Protein AF-R7K6A4-F1 (afdb_monomer)

Sequence (134 aa):
MKKKTLSILISVLLTLCLLFCFTGCRDDFTKVHIKIINPADGKRITHGDSVTLSYTGDYINLDEVLDIKVCKDRNEKVVKNAKPTITITQKIGYESIKTLIKEKGEYYVQVEWNKRRELTNYGFYDLSFDVFVE

Mean predicted aligned error: 9.38 Å

Secondary structure (DSSP, 8-state):
--HHHHHHHHHHHHHHHHHHHHHHTS---B-EEEEEE-TTT-PEE-TT-EEEE---SS-B-HHHHSEEEEEETTT--B-TT--PEEEEEEEETTEEEE--B-SSEEEEEEEEES-TT---SB--EEEEEEEEE-

Nearest PDB structures (foldseek):
  3m86-assembly2_B  TM=4.196E-01  e=2.992E-01  Entamoeba histolytica HM-1:IMSS
  7ufw-assembly1_A  TM=2.389E-01  e=1.530E+00  Plasmodium falciparum
  8ckb-assembly1_A497  TM=1.540E-01  e=6.990E+00  Bacteroides phage crAss001

pLDDT: mean 87.6, std 12.3, range [52.12, 98.06]

Solvent-accessible surface area (backbone atoms only — not comparable to full-atom values): 7874 Å² total; per-residue (Å²): 132,63,74,68,61,56,53,52,52,52,53,53,51,51,52,50,51,49,50,52,54,57,69,69,64,58,80,65,74,38,55,40,40,78,47,36,31,39,72,91,79,68,46,74,61,53,73,74,39,76,43,82,44,76,62,80,86,53,73,59,55,63,82,79,66,31,52,73,44,41,23,32,68,90,72,66,49,68,49,81,90,62,75,64,50,77,47,38,30,31,70,58,89,94,44,77,42,80,55,77,53,62,67,72,46,64,32,45,36,38,40,37,36,57,59,100,82,58,94,58,58,54,42,61,35,74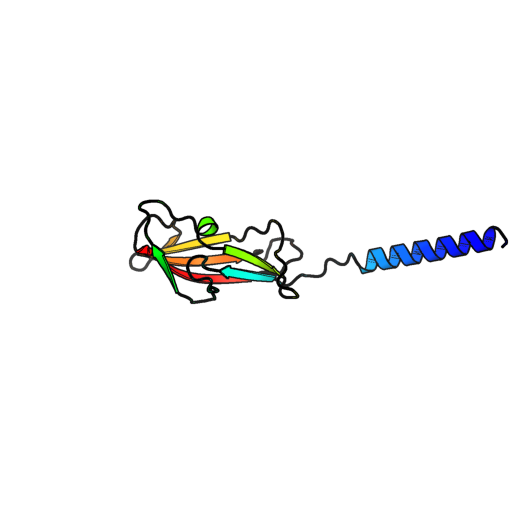,46,38,30,39,38,38,29,86

Structure (mmCIF, N/CA/C/O backbone):
data_AF-R7K6A4-F1
#
_entry.id   AF-R7K6A4-F1
#
loop_
_atom_site.group_PDB
_atom_site.id
_atom_site.type_symbol
_atom_site.label_atom_id
_atom_site.label_alt_id
_atom_site.label_comp_id
_atom_site.label_asym_id
_atom_site.label_entity_id
_atom_site.label_seq_id
_atom_site.pdbx_PDB_ins_code
_atom_site.Cartn_x
_atom_site.Cartn_y
_atom_site.Cartn_z
_atom_site.occupancy
_atom_site.B_iso_or_equiv
_atom_site.auth_seq_id
_atom_site.auth_comp_id
_atom_site.auth_asym_id
_atom_site.auth_atom_id
_atom_site.pdbx_PDB_model_num
ATOM 1 N N . MET A 1 1 ? 31.504 -20.258 -52.993 1.00 55.00 1 MET A N 1
ATOM 2 C CA . MET A 1 1 ? 31.998 -19.017 -52.343 1.00 55.00 1 MET A CA 1
ATOM 3 C C . MET A 1 1 ? 33.360 -19.279 -51.711 1.00 55.00 1 MET A C 1
ATOM 5 O O . MET A 1 1 ? 33.517 -20.298 -51.050 1.00 55.00 1 MET A O 1
ATOM 9 N N . LYS A 1 2 ? 34.362 -18.418 -51.942 1.00 58.06 2 LYS A N 1
ATOM 10 C CA . LYS A 1 2 ? 35.714 -18.584 -51.369 1.00 58.06 2 LYS A CA 1
ATOM 11 C C . LYS A 1 2 ? 35.624 -18.509 -49.834 1.00 58.06 2 LYS A C 1
ATOM 13 O O . LYS A 1 2 ? 34.944 -17.625 -49.325 1.00 58.06 2 LYS A O 1
ATOM 18 N N . LYS A 1 3 ? 36.324 -19.390 -49.098 1.00 64.06 3 LYS A N 1
ATOM 19 C CA . LYS A 1 3 ? 36.336 -19.453 -47.611 1.00 64.06 3 LYS A CA 1
ATOM 20 C C . LYS A 1 3 ? 36.485 -18.080 -46.925 1.00 64.06 3 LYS A C 1
ATOM 22 O O . LYS A 1 3 ? 35.903 -17.850 -45.872 1.00 64.06 3 LYS A O 1
ATOM 27 N N . LYS A 1 4 ? 37.214 -17.150 -47.557 1.00 66.56 4 LYS A N 1
ATOM 28 C CA . LYS A 1 4 ? 37.410 -15.772 -47.077 1.00 66.56 4 LYS A CA 1
ATOM 29 C C . LYS A 1 4 ? 36.113 -14.948 -47.042 1.00 66.56 4 LYS A C 1
ATOM 31 O O . LYS A 1 4 ? 35.907 -14.198 -46.099 1.00 66.56 4 LYS A O 1
ATOM 36 N N . THR A 1 5 ? 35.217 -15.120 -48.014 1.00 71.94 5 THR A N 1
ATOM 37 C CA . THR A 1 5 ? 33.953 -14.369 -48.108 1.00 71.94 5 THR A CA 1
ATOM 38 C C . THR A 1 5 ? 32.949 -14.799 -47.035 1.00 71.94 5 THR A C 1
ATOM 40 O O . THR A 1 5 ? 32.249 -13.959 -46.484 1.00 71.94 5 THR A O 1
ATOM 43 N N . LEU A 1 6 ? 32.917 -16.093 -46.694 1.00 75.75 6 LEU A N 1
ATOM 44 C CA . LEU A 1 6 ? 32.054 -16.617 -45.629 1.00 75.75 6 LEU A CA 1
ATOM 45 C C . LEU A 1 6 ? 32.509 -16.138 -44.239 1.00 75.75 6 LEU A C 1
ATOM 47 O O . LEU A 1 6 ? 31.679 -15.756 -43.422 1.00 75.75 6 LEU A O 1
ATOM 51 N N . SER A 1 7 ? 33.826 -16.097 -44.004 1.00 79.00 7 SER A N 1
ATOM 52 C CA . SER A 1 7 ? 34.407 -15.605 -42.747 1.00 79.00 7 SER A CA 1
ATOM 53 C C . SER A 1 7 ? 34.076 -14.129 -42.489 1.00 79.00 7 SER A C 1
ATOM 55 O O . SER A 1 7 ? 33.669 -13.763 -41.389 1.00 79.00 7 SER A O 1
ATOM 57 N N . ILE A 1 8 ? 34.156 -13.291 -43.530 1.00 82.75 8 ILE A N 1
ATOM 58 C CA . ILE A 1 8 ? 33.805 -11.867 -43.435 1.00 82.75 8 ILE A CA 1
ATOM 59 C C . ILE A 1 8 ? 32.317 -11.694 -43.109 1.00 82.75 8 ILE A C 1
ATOM 61 O O . ILE A 1 8 ? 31.975 -10.903 -42.235 1.00 82.75 8 ILE A O 1
ATOM 65 N N . LEU A 1 9 ? 31.433 -12.464 -43.753 1.00 83.62 9 LEU A N 1
ATOM 66 C CA . LEU A 1 9 ? 29.991 -12.364 -43.520 1.00 83.62 9 LEU A CA 1
ATOM 67 C C . LEU A 1 9 ? 29.608 -12.743 -42.078 1.00 83.62 9 LEU A C 1
ATOM 69 O O . LEU A 1 9 ? 28.818 -12.048 -41.445 1.00 83.62 9 LEU A O 1
ATOM 73 N N . ILE A 1 10 ? 30.208 -13.814 -41.545 1.00 84.94 10 ILE A N 1
ATOM 74 C CA . ILE A 1 10 ? 30.000 -14.259 -40.158 1.00 84.94 10 ILE A CA 1
ATOM 75 C C . ILE A 1 10 ? 30.537 -13.217 -39.172 1.00 84.94 10 ILE A C 1
ATOM 77 O O . ILE A 1 10 ? 29.869 -12.905 -38.190 1.00 84.94 10 ILE A O 1
ATOM 81 N N . SER A 1 11 ? 31.711 -12.641 -39.447 1.00 86.06 11 SER A N 1
ATOM 82 C CA . SER A 1 11 ? 32.296 -11.599 -38.602 1.00 86.06 11 SER A CA 1
ATOM 83 C C . SER A 1 11 ? 31.423 -10.345 -38.543 1.00 86.06 11 SER A C 1
ATOM 85 O O . SER A 1 11 ? 31.256 -9.800 -37.456 1.00 86.06 11 SER A O 1
ATOM 87 N N . VAL A 1 12 ? 30.846 -9.916 -39.671 1.00 86.56 12 VAL A N 1
ATOM 88 C CA . VAL A 1 12 ? 29.930 -8.763 -39.732 1.00 86.56 12 VAL A CA 1
ATOM 89 C C . VAL A 1 12 ? 28.611 -9.061 -39.016 1.00 86.56 12 VAL A C 1
ATOM 91 O O . VAL A 1 12 ? 28.097 -8.208 -38.301 1.00 86.56 12 VAL A O 1
ATOM 94 N N . LEU A 1 13 ? 28.067 -10.272 -39.159 1.00 86.62 13 LEU A N 1
ATOM 95 C CA . LEU A 1 13 ? 26.841 -10.661 -38.460 1.00 86.62 13 LEU A CA 1
ATOM 96 C C . LEU A 1 13 ? 27.046 -10.701 -36.939 1.00 86.62 13 LEU A C 1
ATOM 98 O O . LEU A 1 13 ? 26.206 -10.205 -36.196 1.00 86.62 13 LEU A O 1
ATOM 102 N N . LEU A 1 14 ? 28.180 -11.236 -36.477 1.00 84.44 14 LEU A N 1
ATOM 103 C CA . LEU A 1 14 ? 28.529 -11.287 -35.055 1.00 84.44 14 LEU A CA 1
ATOM 104 C C . LEU A 1 14 ? 28.726 -9.893 -34.458 1.00 84.44 14 LEU A C 1
ATOM 106 O O . LEU A 1 14 ? 28.222 -9.632 -33.367 1.00 84.44 14 LEU A O 1
ATOM 110 N N . THR A 1 15 ? 29.412 -8.984 -35.157 1.00 82.50 15 THR A N 1
ATOM 111 C CA . THR A 1 15 ? 29.566 -7.602 -34.679 1.00 82.50 15 THR A CA 1
ATOM 112 C C . THR A 1 15 ? 28.238 -6.858 -34.659 1.00 82.50 15 THR A C 1
ATOM 114 O O . THR A 1 15 ? 27.990 -6.121 -33.708 1.00 82.50 15 THR A O 1
ATOM 117 N N . LEU A 1 16 ? 27.351 -7.093 -35.631 1.00 81.12 16 LEU A N 1
ATOM 118 C CA . LEU A 1 16 ? 26.005 -6.518 -35.645 1.00 81.12 16 LEU A CA 1
ATOM 119 C C . LEU A 1 16 ? 25.139 -7.068 -34.498 1.00 81.12 16 LEU A C 1
ATOM 121 O O . LEU A 1 16 ? 24.500 -6.292 -33.793 1.00 81.12 16 LEU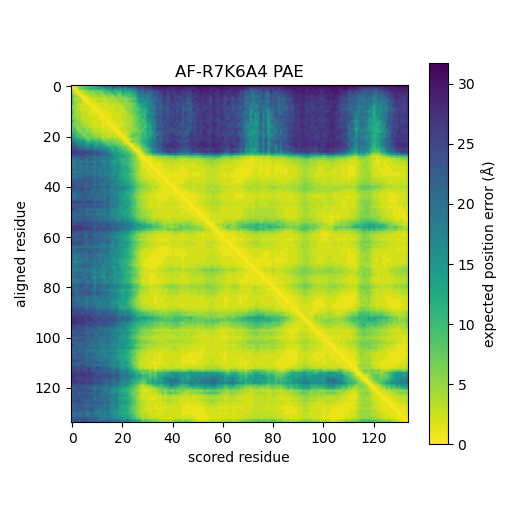 A O 1
ATOM 125 N N . CYS A 1 17 ? 25.160 -8.384 -34.258 1.00 78.31 17 CYS A N 1
ATOM 126 C CA . CYS A 1 17 ? 24.481 -9.011 -33.120 1.00 78.31 17 CYS A CA 1
ATOM 127 C C . CYS A 1 17 ? 24.982 -8.448 -31.788 1.00 78.31 17 CYS A C 1
ATOM 129 O O . CYS A 1 17 ? 24.168 -8.094 -30.943 1.00 78.31 17 CYS A O 1
ATOM 131 N N . LEU A 1 18 ? 26.300 -8.303 -31.616 1.00 75.69 18 LEU A N 1
ATOM 132 C CA . LEU A 1 18 ? 26.882 -7.696 -30.419 1.00 75.69 18 LEU A CA 1
ATOM 133 C C . LEU A 1 18 ? 26.450 -6.233 -30.264 1.00 75.69 18 LEU A C 1
ATOM 135 O O . LEU A 1 18 ? 26.042 -5.850 -29.174 1.00 75.69 18 LEU A O 1
ATOM 139 N N . LEU A 1 19 ? 26.464 -5.435 -31.336 1.00 70.94 19 LEU A N 1
ATOM 140 C CA . LEU A 1 19 ? 25.971 -4.052 -31.325 1.00 70.94 19 LEU A CA 1
ATOM 141 C C . LEU A 1 19 ? 24.509 -3.973 -30.870 1.00 70.94 19 LEU A C 1
ATOM 143 O O . LEU A 1 19 ? 24.208 -3.190 -29.973 1.00 70.94 19 LEU A O 1
ATOM 147 N N . PHE A 1 20 ? 23.627 -4.824 -31.403 1.00 64.50 20 PHE A N 1
ATOM 148 C CA . PHE A 1 20 ? 22.226 -4.885 -30.975 1.00 64.50 20 PHE A CA 1
ATOM 149 C C . PHE A 1 20 ? 22.065 -5.355 -29.522 1.00 64.50 20 PHE A C 1
ATOM 151 O O . PHE A 1 20 ? 21.234 -4.807 -28.795 1.00 64.50 20 PHE A O 1
ATOM 158 N N . CYS A 1 21 ? 22.880 -6.313 -29.068 1.00 63.50 21 CYS A N 1
ATOM 159 C CA . CYS A 1 21 ? 22.910 -6.739 -27.669 1.00 63.50 21 CYS A CA 1
ATOM 160 C C . CYS A 1 21 ? 23.379 -5.612 -26.733 1.00 63.50 21 CYS A C 1
ATOM 162 O O . CYS A 1 21 ? 22.791 -5.427 -25.671 1.00 63.50 21 CYS A O 1
ATOM 164 N N . PHE A 1 22 ? 24.380 -4.816 -27.125 1.00 56.81 22 PHE A N 1
ATOM 165 C CA . PHE A 1 22 ? 24.889 -3.707 -26.312 1.00 56.81 22 PHE A CA 1
ATOM 166 C C . PHE A 1 22 ? 23.951 -2.493 -26.303 1.00 56.81 22 PHE A C 1
ATOM 168 O O . PHE A 1 22 ? 23.793 -1.865 -25.259 1.00 56.81 22 PHE A O 1
ATOM 175 N N . THR A 1 23 ? 23.273 -2.176 -27.411 1.00 56.69 23 THR A N 1
ATOM 176 C CA . THR A 1 23 ? 22.292 -1.075 -27.441 1.00 56.69 23 THR A CA 1
ATOM 177 C C . THR A 1 23 ? 20.982 -1.417 -26.727 1.00 56.69 23 THR A C 1
ATOM 179 O O . THR A 1 23 ? 20.296 -0.508 -26.274 1.00 56.69 23 THR A O 1
ATOM 182 N N . GLY A 1 24 ? 20.636 -2.705 -26.603 1.00 52.12 24 GLY A N 1
ATOM 183 C CA . GLY A 1 24 ? 19.456 -3.177 -25.864 1.00 52.12 24 GLY A CA 1
ATOM 184 C C . GLY A 1 24 ? 19.675 -3.388 -24.359 1.00 52.12 24 GLY A C 1
ATOM 185 O O . GLY A 1 24 ? 18.705 -3.590 -23.634 1.00 52.12 24 GLY A O 1
ATOM 186 N N . CYS A 1 25 ? 20.926 -3.335 -23.888 1.00 52.66 25 CYS A N 1
ATOM 187 C CA . CYS A 1 25 ? 21.315 -3.474 -22.478 1.00 52.66 25 CYS A CA 1
ATOM 188 C C . CYS A 1 25 ? 21.597 -2.128 -21.793 1.00 52.66 25 CYS A C 1
ATOM 190 O O . CYS A 1 25 ? 22.280 -2.086 -20.771 1.00 52.66 25 CYS A O 1
ATOM 192 N N . ARG A 1 26 ? 21.096 -1.011 -22.334 1.00 52.41 26 ARG A N 1
ATOM 193 C CA . ARG A 1 26 ? 21.036 0.217 -21.543 1.00 52.41 26 ARG A CA 1
ATOM 194 C C . ARG A 1 26 ? 19.953 -0.004 -20.495 1.00 52.41 26 ARG A C 1
ATOM 196 O O . ARG A 1 26 ? 18.820 -0.327 -20.840 1.00 52.41 26 ARG A O 1
ATOM 203 N N . ASP A 1 27 ? 20.335 0.099 -19.228 1.00 57.47 27 ASP A N 1
ATOM 204 C CA . ASP A 1 27 ? 19.420 0.068 -18.095 1.00 57.47 27 ASP A CA 1
ATOM 205 C C . ASP A 1 27 ? 18.483 1.278 -18.185 1.00 57.47 27 ASP A C 1
ATOM 207 O O . ASP A 1 27 ? 18.705 2.331 -17.587 1.00 57.47 27 ASP A O 1
ATOM 211 N N . ASP A 1 28 ? 17.461 1.155 -19.030 1.00 71.31 28 ASP A N 1
ATOM 212 C CA . ASP A 1 28 ? 16.468 2.188 -19.231 1.00 71.31 28 ASP A CA 1
ATOM 213 C C . ASP A 1 28 ? 15.703 2.351 -17.923 1.00 71.31 28 ASP A C 1
ATOM 215 O O . ASP A 1 28 ? 14.980 1.452 -17.468 1.00 71.31 28 ASP A O 1
ATOM 219 N N . PHE A 1 29 ? 15.877 3.527 -17.323 1.00 82.31 29 PHE A N 1
ATOM 220 C CA . PHE A 1 29 ? 15.110 3.956 -16.170 1.00 82.31 29 PHE A CA 1
ATOM 221 C C . PHE A 1 29 ? 13.622 3.705 -16.428 1.00 82.31 29 PHE A C 1
ATOM 223 O O . PHE A 1 29 ? 13.008 4.261 -17.343 1.00 82.31 29 PHE A O 1
ATOM 230 N N . THR A 1 30 ? 13.032 2.833 -15.623 1.00 88.69 30 THR A N 1
ATOM 231 C CA . THR A 1 30 ? 11.647 2.415 -15.762 1.00 88.69 30 THR A CA 1
ATOM 232 C C . THR A 1 30 ? 10.797 3.176 -14.761 1.00 88.69 30 THR A C 1
ATOM 234 O O . THR A 1 30 ? 10.831 2.913 -13.558 1.00 88.69 30 THR A O 1
ATOM 237 N N . LYS A 1 31 ? 9.977 4.098 -15.264 1.00 91.31 31 LYS A N 1
ATOM 238 C CA . LYS A 1 31 ? 8.968 4.765 -14.442 1.00 91.31 31 LYS A CA 1
ATOM 239 C C . LYS A 1 31 ? 7.915 3.757 -13.961 1.00 91.31 31 LYS A C 1
ATOM 241 O O . LYS A 1 31 ? 7.473 2.891 -14.726 1.00 91.31 31 LYS A O 1
ATOM 246 N N . VAL A 1 32 ? 7.547 3.864 -12.690 1.00 93.62 32 VAL A N 1
ATOM 247 C CA . VAL A 1 32 ? 6.598 2.982 -12.005 1.00 93.62 32 VAL A CA 1
ATOM 248 C C . VAL A 1 32 ? 5.637 3.799 -11.153 1.00 93.62 32 VAL A C 1
ATOM 250 O O . VAL A 1 32 ? 5.939 4.940 -10.802 1.00 93.62 32 VAL A O 1
ATOM 253 N N . HIS A 1 33 ? 4.536 3.168 -10.764 1.00 95.31 33 HIS A N 1
ATOM 254 C CA . HIS A 1 33 ? 3.611 3.666 -9.760 1.00 95.31 33 HIS A CA 1
ATOM 255 C C . HIS A 1 33 ? 3.138 2.533 -8.851 1.00 95.31 33 HIS A C 1
ATOM 257 O O . HIS A 1 33 ? 3.206 1.349 -9.202 1.00 95.31 33 HIS A O 1
ATOM 263 N N . ILE A 1 34 ? 2.626 2.910 -7.684 1.00 97.19 34 ILE A N 1
ATOM 264 C CA . ILE A 1 34 ? 1.956 1.998 -6.763 1.00 97.19 34 ILE A CA 1
ATOM 265 C C . ILE A 1 34 ? 0.475 1.931 -7.149 1.00 97.19 34 ILE A C 1
ATOM 267 O O . ILE A 1 34 ? -0.186 2.948 -7.374 1.00 97.19 34 ILE A O 1
ATOM 271 N N . LYS A 1 35 ? -0.043 0.713 -7.268 1.00 97.62 35 LYS A N 1
ATOM 272 C CA . LYS A 1 35 ? -1.439 0.407 -7.556 1.00 97.62 35 LYS A CA 1
ATOM 273 C C . LYS A 1 35 ? -1.995 -0.384 -6.387 1.00 97.62 35 LYS A C 1
ATOM 275 O O . LYS A 1 35 ? -1.512 -1.477 -6.113 1.00 97.62 35 LYS A O 1
ATOM 280 N N . ILE A 1 36 ? -2.995 0.186 -5.727 1.00 98.06 36 ILE A N 1
ATOM 281 C CA . ILE A 1 36 ? -3.668 -0.422 -4.584 1.00 98.06 36 ILE A CA 1
ATOM 282 C C . ILE A 1 36 ? -5.129 -0.623 -4.964 1.00 98.06 36 ILE A C 1
ATOM 284 O O . ILE A 1 36 ? -5.792 0.335 -5.369 1.00 98.06 36 ILE A O 1
ATOM 288 N N . ILE A 1 37 ? -5.615 -1.857 -4.873 1.00 97.38 37 ILE A N 1
ATOM 289 C CA . ILE A 1 37 ? -7.031 -2.194 -5.042 1.00 97.38 37 ILE A CA 1
ATOM 290 C C . ILE A 1 37 ? -7.554 -2.738 -3.716 1.00 97.38 37 ILE A C 1
ATOM 292 O O . ILE A 1 37 ? -6.914 -3.603 -3.119 1.00 97.38 37 ILE A O 1
ATOM 296 N N . ASN A 1 38 ? -8.719 -2.263 -3.279 1.00 95.81 38 ASN A N 1
ATOM 297 C CA . ASN A 1 38 ? -9.457 -2.907 -2.201 1.00 95.81 38 ASN A CA 1
ATOM 298 C C . ASN A 1 38 ? -10.205 -4.127 -2.774 1.00 95.81 38 ASN A C 1
ATOM 300 O O . ASN A 1 38 ? -11.099 -3.950 -3.604 1.00 95.81 38 ASN A O 1
ATOM 304 N N . PRO A 1 39 ? -9.875 -5.369 -2.376 1.00 94.44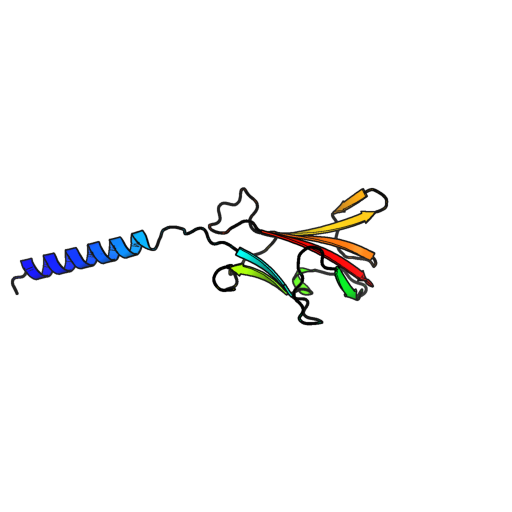 39 PRO A N 1
ATOM 305 C CA . PRO A 1 39 ? -10.544 -6.558 -2.898 1.00 94.44 39 PRO A CA 1
ATOM 306 C C . PRO A 1 39 ? -12.033 -6.629 -2.539 1.00 94.44 39 PRO A C 1
ATOM 308 O O . PRO A 1 39 ? -12.785 -7.297 -3.244 1.00 94.44 39 PRO A O 1
ATOM 311 N N . ALA A 1 40 ? -12.463 -5.954 -1.467 1.00 91.50 40 ALA A N 1
ATOM 312 C CA . ALA A 1 40 ? -13.844 -6.001 -0.993 1.00 91.50 40 ALA A CA 1
ATOM 313 C C . ALA A 1 40 ? -14.828 -5.308 -1.949 1.00 91.50 40 ALA A C 1
ATOM 315 O O . ALA A 1 40 ? -15.957 -5.769 -2.105 1.00 91.50 40 ALA A O 1
ATOM 316 N N . ASP A 1 41 ? -14.409 -4.222 -2.604 1.00 92.50 41 ASP A N 1
ATOM 317 C CA . ASP A 1 41 ? -15.249 -3.448 -3.529 1.00 92.50 41 ASP A CA 1
ATOM 318 C C . ASP A 1 41 ? -14.665 -3.320 -4.949 1.00 92.50 41 ASP A C 1
ATOM 320 O O . ASP A 1 41 ? -15.323 -2.798 -5.852 1.00 92.50 41 ASP A O 1
ATOM 324 N N . GLY A 1 42 ? -13.439 -3.805 -5.166 1.00 94.50 42 GLY A N 1
ATOM 325 C CA . GLY A 1 42 ? -12.721 -3.748 -6.437 1.00 94.50 42 GLY A CA 1
ATOM 326 C C . GLY A 1 42 ? -12.240 -2.349 -6.830 1.00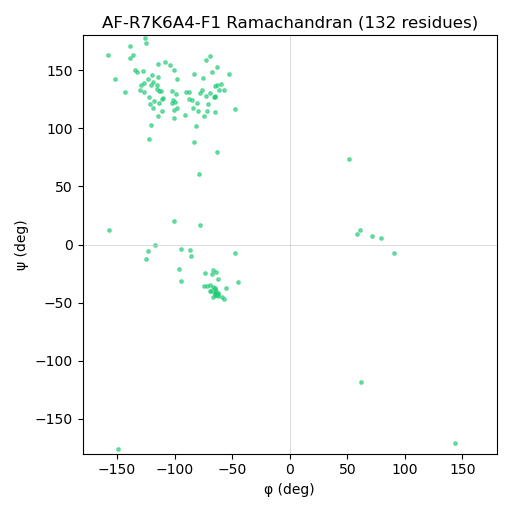 94.50 42 GLY A C 1
ATOM 327 O O . GLY A 1 42 ? -11.755 -2.170 -7.952 1.00 94.50 42 GLY A O 1
ATOM 328 N N . LYS A 1 43 ? -12.369 -1.345 -5.956 1.00 95.88 43 LYS A N 1
ATOM 329 C CA . LYS A 1 43 ? -11.998 0.038 -6.268 1.00 95.88 43 LYS A CA 1
ATOM 330 C C . LYS A 1 43 ? -10.509 0.271 -6.078 1.00 95.88 43 LYS A C 1
ATOM 332 O O . LYS A 1 43 ? -9.855 -0.294 -5.201 1.00 95.88 43 LYS A O 1
ATOM 337 N N . ARG A 1 44 ? -9.972 1.148 -6.926 1.00 96.94 44 ARG A N 1
ATOM 338 C CA . ARG A 1 44 ? -8.602 1.640 -6.800 1.00 96.94 44 ARG A CA 1
ATOM 339 C C . ARG A 1 44 ? -8.538 2.696 -5.709 1.00 96.94 44 ARG A C 1
ATOM 341 O O . ARG A 1 44 ? -9.303 3.649 -5.760 1.00 96.94 44 ARG A O 1
ATOM 348 N N . ILE A 1 45 ? -7.581 2.528 -4.806 1.00 97.94 45 ILE A N 1
ATOM 349 C CA . ILE A 1 45 ? -7.219 3.509 -3.788 1.00 97.94 45 ILE A CA 1
ATOM 350 C C . ILE A 1 45 ? -6.135 4.417 -4.372 1.00 97.94 45 ILE A C 1
ATOM 352 O O . ILE A 1 45 ? -5.157 3.959 -4.978 1.00 97.94 45 ILE A O 1
ATOM 356 N N . THR A 1 46 ? -6.341 5.715 -4.229 1.00 97.12 46 THR A N 1
ATOM 357 C CA . THR A 1 46 ? -5.496 6.800 -4.714 1.00 97.12 46 THR A CA 1
ATOM 358 C C . THR A 1 46 ? -5.116 7.736 -3.569 1.00 97.12 46 THR A C 1
ATOM 360 O O . THR A 1 46 ? -5.459 7.507 -2.412 1.00 97.12 46 THR A O 1
ATOM 363 N N . HIS A 1 47 ? -4.305 8.747 -3.875 1.00 96.88 47 HIS A N 1
ATOM 364 C CA . HIS A 1 47 ? -3.769 9.633 -2.853 1.00 96.88 47 HIS A CA 1
ATOM 365 C C . HIS A 1 47 ? -4.884 10.451 -2.184 1.00 96.88 47 HIS A C 1
ATOM 367 O O . HIS A 1 47 ? -5.633 11.135 -2.878 1.00 96.88 47 HIS A O 1
ATOM 373 N N . GLY A 1 48 ? -4.952 10.414 -0.853 1.00 94.81 48 GLY A N 1
ATOM 374 C CA . GLY A 1 48 ? -5.969 11.112 -0.060 1.00 94.81 48 GLY A CA 1
ATOM 375 C C . GLY A 1 48 ? -7.330 10.415 0.000 1.00 94.81 48 GLY A C 1
ATOM 376 O O . GLY A 1 48 ? -8.263 10.986 0.558 1.00 94.81 48 GLY A O 1
ATOM 377 N N . ASP A 1 49 ? -7.457 9.207 -0.557 1.00 97.50 49 ASP A N 1
ATOM 378 C CA . ASP A 1 49 ? -8.668 8.408 -0.380 1.00 97.50 49 ASP A CA 1
ATOM 379 C C . ASP A 1 49 ? -8.798 7.906 1.063 1.00 97.50 49 ASP A C 1
ATOM 381 O O . ASP A 1 49 ? -7.831 7.844 1.824 1.00 97.50 49 ASP A O 1
ATOM 385 N N . SER A 1 50 ? -10.011 7.491 1.414 1.00 96.00 50 SER A N 1
ATOM 386 C CA . SER A 1 50 ? -10.336 6.874 2.695 1.00 96.00 50 SER A CA 1
ATOM 387 C C . SER A 1 50 ? -10.898 5.472 2.483 1.00 96.00 50 SER A C 1
ATOM 389 O O . SER A 1 50 ? -11.737 5.257 1.605 1.00 96.00 50 SER A O 1
ATOM 391 N N . VAL A 1 51 ? -10.457 4.519 3.299 1.00 95.69 51 VAL A N 1
ATOM 392 C CA . VAL A 1 51 ? -10.835 3.104 3.208 1.00 95.69 51 VAL A CA 1
ATOM 393 C C . VAL A 1 51 ? -11.355 2.631 4.554 1.00 95.69 51 VAL A C 1
ATOM 395 O O . VAL A 1 51 ? -10.686 2.815 5.563 1.00 95.69 51 VAL A O 1
ATOM 398 N N . THR A 1 52 ? -12.510 1.971 4.574 1.00 95.62 52 THR A N 1
ATOM 399 C CA . THR A 1 52 ? -13.030 1.335 5.791 1.00 95.62 52 THR A CA 1
ATOM 400 C C . THR A 1 52 ? -12.713 -0.157 5.780 1.00 95.62 52 THR A C 1
ATOM 402 O O . THR A 1 52 ? -13.008 -0.849 4.803 1.00 95.62 52 THR A O 1
ATOM 405 N N . LEU A 1 53 ? -12.131 -0.656 6.867 1.00 94.38 53 LEU A N 1
ATOM 406 C CA . LEU A 1 53 ? -11.863 -2.069 7.116 1.00 94.38 53 LEU A CA 1
ATOM 407 C C . LEU A 1 53 ? -12.614 -2.515 8.372 1.00 94.38 53 LEU A C 1
ATOM 409 O O . LEU A 1 53 ? -12.660 -1.798 9.368 1.00 94.38 53 LEU A O 1
ATOM 413 N N . SER A 1 54 ? -13.178 -3.718 8.344 1.00 92.12 54 SER A N 1
ATOM 414 C CA . SER A 1 54 ? -13.814 -4.291 9.531 1.00 92.12 54 SER A CA 1
ATOM 415 C C . SER A 1 54 ? -12.765 -4.795 10.519 1.00 92.12 54 SER A C 1
ATOM 417 O O . SER A 1 54 ? -11.841 -5.521 10.143 1.00 92.12 54 SER A O 1
ATOM 419 N N . TYR A 1 55 ? -12.932 -4.457 11.792 1.00 89.94 55 TYR A N 1
ATOM 420 C CA . TYR A 1 55 ? -12.115 -4.962 12.882 1.00 89.94 55 TYR A CA 1
ATOM 421 C C . TYR A 1 55 ? -12.448 -6.428 13.156 1.00 89.94 55 TYR A C 1
ATOM 423 O O . TYR A 1 55 ? -13.547 -6.769 13.596 1.00 89.94 55 TYR A O 1
ATOM 431 N N . THR A 1 56 ? -11.480 -7.308 12.926 1.00 86.69 56 THR A N 1
ATOM 432 C CA . THR A 1 56 ? -11.644 -8.758 13.105 1.00 86.69 56 THR A CA 1
ATOM 433 C C . THR A 1 56 ? -11.370 -9.229 14.534 1.00 86.69 56 THR A C 1
ATOM 435 O O . THR A 1 56 ? -11.575 -10.402 14.829 1.00 86.69 56 THR A O 1
ATOM 438 N N . GLY A 1 57 ? -10.933 -8.335 15.429 1.00 85.31 57 GLY A N 1
ATOM 439 C CA . GLY A 1 57 ? -10.459 -8.692 16.771 1.00 85.31 57 GLY A CA 1
ATOM 440 C C . GLY A 1 57 ? -8.954 -8.962 16.848 1.00 85.31 57 GLY A C 1
ATOM 441 O O . GLY A 1 57 ? -8.430 -9.078 17.952 1.00 85.31 57 GLY A O 1
ATOM 442 N N . ASP A 1 58 ? -8.276 -9.004 15.700 1.00 90.69 58 ASP A N 1
ATOM 443 C CA . ASP A 1 58 ? -6.850 -9.290 15.565 1.00 90.69 58 ASP A CA 1
ATOM 444 C C . ASP A 1 58 ? -6.111 -8.176 14.802 1.00 90.69 58 ASP A C 1
ATOM 446 O O . ASP A 1 58 ? -6.701 -7.239 14.260 1.00 90.69 58 ASP A O 1
ATOM 450 N N . TYR A 1 59 ? -4.783 -8.295 14.757 1.00 92.50 59 TYR A N 1
ATOM 451 C CA . TYR A 1 59 ? -3.912 -7.446 13.945 1.00 92.50 59 TYR A CA 1
ATOM 452 C C . TYR A 1 59 ? -4.286 -7.504 12.454 1.00 92.50 59 TYR A C 1
ATOM 454 O O . TYR A 1 59 ? -4.418 -8.586 11.883 1.00 92.50 59 TYR A O 1
ATOM 462 N N . ILE A 1 60 ? -4.380 -6.335 11.812 1.00 95.19 60 ILE A N 1
ATOM 463 C CA . ILE A 1 60 ? -4.642 -6.211 10.374 1.00 95.19 60 ILE A CA 1
ATOM 464 C C . ILE A 1 60 ? -3.328 -5.942 9.635 1.00 95.19 60 ILE A C 1
ATOM 466 O O . ILE A 1 60 ? -2.706 -4.885 9.791 1.00 95.19 60 ILE A O 1
ATOM 470 N N . ASN A 1 61 ? -2.931 -6.884 8.780 1.00 94.81 61 ASN A N 1
ATOM 471 C CA . ASN A 1 61 ? -1.823 -6.712 7.849 1.00 94.81 61 ASN A CA 1
ATOM 472 C C . ASN A 1 61 ? -2.325 -6.155 6.507 1.00 94.81 61 ASN A C 1
ATOM 474 O O . ASN A 1 61 ? -3.006 -6.856 5.760 1.00 94.81 61 ASN A O 1
ATOM 478 N N . LEU A 1 62 ? -1.966 -4.911 6.175 1.00 95.31 62 LEU A N 1
ATOM 479 C CA . LEU A 1 62 ? -2.408 -4.260 4.934 1.00 95.31 62 LEU A CA 1
ATOM 480 C C . LEU A 1 62 ? -1.936 -4.975 3.661 1.00 95.31 62 LEU A C 1
ATOM 482 O O . LEU A 1 62 ? -2.662 -4.944 2.672 1.00 95.31 62 LEU A O 1
ATOM 486 N N . ASP A 1 63 ? -0.787 -5.658 3.691 1.00 93.06 63 ASP A N 1
ATOM 487 C CA . ASP A 1 63 ? -0.311 -6.469 2.558 1.00 93.06 63 ASP A CA 1
ATOM 488 C C . ASP A 1 63 ? -1.202 -7.696 2.283 1.00 93.06 63 ASP A C 1
ATOM 490 O O . ASP A 1 63 ? -1.178 -8.245 1.183 1.00 93.06 63 ASP A O 1
ATOM 494 N N . GLU A 1 64 ? -1.968 -8.152 3.278 1.00 93.12 64 GLU A N 1
ATOM 495 C CA . GLU A 1 64 ? -2.852 -9.318 3.160 1.00 93.12 64 GLU A CA 1
ATOM 496 C C . GLU A 1 64 ? -4.285 -8.925 2.797 1.00 93.12 64 GLU A C 1
ATOM 498 O O . GLU A 1 64 ? -4.975 -9.683 2.114 1.00 93.12 64 GLU A O 1
ATOM 503 N N . VAL A 1 65 ? -4.737 -7.748 3.241 1.00 94.94 65 VAL A N 1
ATOM 504 C CA . VAL A 1 65 ? -6.119 -7.291 3.025 1.00 94.94 65 VAL A CA 1
ATOM 505 C C . VAL A 1 65 ? -6.282 -6.377 1.810 1.00 94.94 65 VAL A C 1
ATOM 507 O O . VAL A 1 65 ? -7.392 -6.268 1.293 1.00 94.94 65 VAL A O 1
ATOM 510 N N . LEU A 1 66 ? -5.211 -5.741 1.324 1.00 96.25 66 LEU A N 1
ATOM 511 C CA . LEU A 1 66 ? -5.222 -4.915 0.113 1.00 96.25 66 LEU A CA 1
ATOM 512 C C . LEU A 1 66 ? -4.355 -5.539 -0.984 1.00 96.25 66 LEU A C 1
ATOM 514 O O . LEU A 1 66 ? -3.279 -6.072 -0.727 1.00 96.25 66 LEU A O 1
ATOM 518 N N . ASP A 1 67 ? -4.779 -5.408 -2.241 1.00 96.81 67 ASP A N 1
ATOM 519 C CA . ASP A 1 67 ? -3.952 -5.795 -3.387 1.00 96.81 67 ASP A CA 1
ATOM 520 C C . ASP A 1 67 ? -2.987 -4.654 -3.735 1.00 96.81 67 ASP A C 1
ATOM 522 O O . ASP A 1 67 ? -3.311 -3.766 -4.531 1.00 96.81 67 ASP A O 1
ATOM 526 N N . ILE A 1 68 ? -1.813 -4.661 -3.099 1.00 97.31 68 ILE A N 1
ATOM 527 C CA . ILE A 1 68 ? -0.760 -3.650 -3.261 1.00 97.31 68 ILE A CA 1
ATOM 528 C C . ILE A 1 68 ? 0.291 -4.152 -4.254 1.00 97.31 68 ILE A C 1
ATOM 530 O O . ILE A 1 68 ? 0.995 -5.136 -4.024 1.00 97.31 68 ILE A O 1
ATOM 534 N N . LYS A 1 69 ? 0.441 -3.443 -5.375 1.00 96.69 69 LYS A N 1
ATOM 535 C CA . LYS A 1 69 ? 1.387 -3.784 -6.447 1.00 96.69 69 LYS A CA 1
ATOM 536 C C . LYS A 1 69 ? 2.187 -2.573 -6.895 1.00 96.69 69 LYS A C 1
ATOM 538 O O . LYS A 1 69 ? 1.685 -1.455 -6.942 1.00 96.69 69 LYS A O 1
ATOM 543 N N . VAL A 1 70 ? 3.423 -2.819 -7.322 1.00 95.75 70 VAL A N 1
ATOM 544 C CA . VAL A 1 70 ? 4.219 -1.841 -8.075 1.00 95.75 70 VAL A CA 1
ATOM 545 C C . VAL A 1 70 ? 4.131 -2.191 -9.554 1.00 95.75 70 VAL A C 1
ATOM 547 O O . VAL A 1 70 ? 4.480 -3.302 -9.964 1.00 95.75 70 VAL A O 1
ATOM 550 N N . CYS A 1 71 ? 3.666 -1.249 -10.364 1.00 96.00 71 CYS A N 1
ATOM 551 C CA . CYS A 1 71 ? 3.402 -1.440 -11.784 1.00 96.00 71 CYS A CA 1
ATOM 552 C C . CYS A 1 71 ? 4.261 -0.498 -12.625 1.00 96.00 71 CYS A C 1
ATOM 554 O O . CYS A 1 71 ? 4.536 0.633 -12.238 1.00 96.00 71 CYS A O 1
ATOM 556 N N . LYS A 1 72 ? 4.677 -0.954 -13.809 1.00 94.44 72 LYS A N 1
ATOM 557 C CA . LYS A 1 72 ? 5.356 -0.099 -14.792 1.00 94.44 72 LYS A CA 1
ATOM 558 C C . LYS A 1 72 ? 4.349 0.856 -15.425 1.00 94.44 72 LYS A C 1
ATOM 560 O O . LYS A 1 72 ? 3.377 0.390 -16.015 1.00 94.44 72 LYS A O 1
ATOM 565 N N . ASP A 1 73 ? 4.640 2.156 -15.422 1.00 93.75 73 ASP A N 1
ATOM 566 C CA . ASP A 1 73 ? 3.752 3.188 -15.990 1.00 93.75 73 ASP A CA 1
ATOM 567 C C . ASP A 1 73 ? 3.402 2.917 -17.454 1.00 93.75 73 ASP A C 1
ATOM 569 O O . ASP A 1 73 ? 2.283 3.141 -17.896 1.00 93.75 73 ASP A O 1
ATOM 573 N N . ARG A 1 74 ? 4.367 2.406 -18.225 1.00 92.44 74 ARG A N 1
ATOM 574 C CA . ARG A 1 74 ? 4.214 2.240 -19.674 1.00 92.44 74 ARG A CA 1
ATOM 575 C C . ARG A 1 74 ? 3.177 1.193 -20.090 1.00 92.44 74 ARG A C 1
ATOM 577 O O . ARG A 1 74 ? 2.752 1.206 -21.239 1.00 92.44 74 ARG A O 1
ATOM 584 N N . ASN A 1 75 ? 2.896 0.196 -19.247 1.00 93.06 75 ASN A N 1
ATOM 585 C CA . ASN A 1 75 ? 2.115 -0.974 -19.664 1.00 93.06 75 ASN A CA 1
ATOM 586 C C . ASN A 1 75 ? 1.413 -1.735 -18.534 1.00 93.06 75 ASN A C 1
ATOM 588 O O . ASN A 1 75 ? 1.003 -2.872 -18.762 1.00 93.06 75 ASN A O 1
ATOM 592 N N . GLU A 1 76 ? 1.330 -1.169 -17.329 1.00 95.50 76 GLU A N 1
ATOM 593 C CA . GLU A 1 76 ? 0.681 -1.774 -16.155 1.00 95.50 76 GLU A CA 1
ATOM 594 C C . GLU A 1 76 ? 1.252 -3.140 -15.729 1.00 95.50 76 GLU A C 1
ATOM 596 O O . GLU A 1 76 ? 0.691 -3.810 -14.861 1.00 95.50 76 GLU A O 1
ATOM 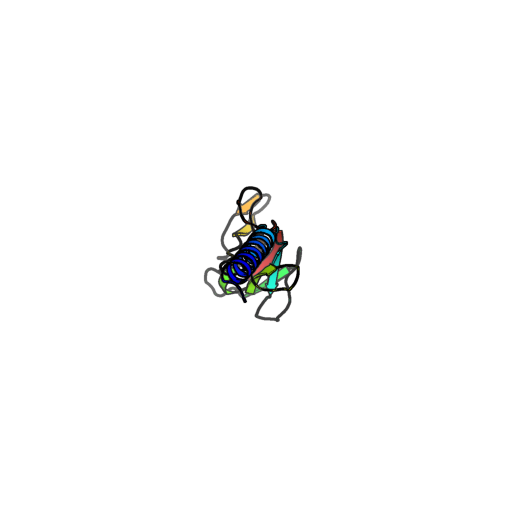601 N N . LYS A 1 77 ? 2.377 -3.594 -16.304 1.00 95.38 77 LYS A N 1
ATOM 602 C CA . LYS A 1 77 ? 2.975 -4.872 -15.906 1.00 95.38 77 LYS A CA 1
ATOM 603 C C . LYS A 1 77 ? 3.542 -4.747 -14.499 1.00 95.38 77 LYS A C 1
ATOM 605 O O . LYS A 1 77 ? 4.342 -3.850 -14.228 1.00 95.38 77 LYS A O 1
ATOM 610 N N . VAL A 1 78 ? 3.184 -5.708 -13.653 1.00 95.81 78 VAL A N 1
ATOM 611 C CA . VAL A 1 78 ? 3.692 -5.817 -12.285 1.00 95.81 78 VAL A CA 1
ATOM 612 C C . VAL A 1 78 ? 5.209 -6.005 -12.301 1.00 95.81 78 VAL A C 1
ATOM 614 O O . VAL A 1 78 ? 5.753 -6.829 -13.049 1.00 95.81 78 VAL A O 1
ATOM 617 N N . VAL A 1 79 ? 5.902 -5.234 -11.469 1.00 92.81 79 VAL A N 1
ATOM 618 C CA . VAL A 1 79 ? 7.318 -5.426 -11.171 1.00 92.81 79 VAL A CA 1
ATOM 619 C C . VAL A 1 79 ? 7.434 -6.642 -10.256 1.00 92.81 79 VAL A C 1
ATOM 621 O O . VAL A 1 79 ? 6.990 -6.628 -9.112 1.00 92.81 79 VAL A O 1
ATOM 624 N N . LYS A 1 80 ? 7.998 -7.734 -10.781 1.00 90.62 80 LYS A N 1
ATOM 625 C CA . LYS A 1 80 ? 8.150 -8.983 -10.025 1.00 90.62 80 LYS A CA 1
ATOM 626 C C . LYS A 1 80 ? 8.994 -8.752 -8.771 1.00 90.62 80 LYS A C 1
ATOM 628 O O . LYS A 1 80 ? 10.023 -8.088 -8.849 1.00 90.62 80 LYS A O 1
ATOM 633 N N . ASN A 1 81 ? 8.579 -9.358 -7.659 1.00 87.38 81 ASN A N 1
ATOM 634 C CA . ASN A 1 81 ? 9.249 -9.292 -6.355 1.00 87.38 81 ASN A CA 1
ATOM 635 C C . ASN A 1 81 ? 9.369 -7.878 -5.761 1.00 87.38 81 ASN A C 1
ATOM 637 O O . ASN A 1 81 ? 10.114 -7.697 -4.798 1.00 87.38 81 ASN A O 1
ATOM 641 N N . ALA A 1 82 ? 8.656 -6.887 -6.305 1.00 89.69 82 ALA A N 1
ATOM 642 C CA . ALA A 1 82 ? 8.574 -5.579 -5.678 1.00 89.69 82 ALA A CA 1
ATOM 643 C C . ALA A 1 82 ? 7.846 -5.699 -4.336 1.00 89.69 82 ALA A C 1
ATOM 645 O O . ALA A 1 82 ? 6.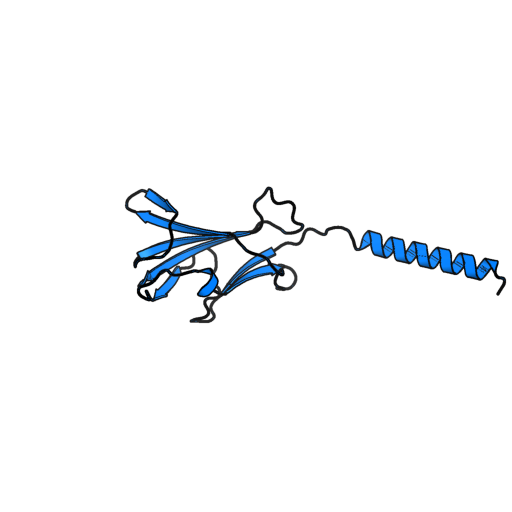747 -6.245 -4.268 1.00 89.69 82 ALA A O 1
ATOM 646 N N . LYS A 1 83 ? 8.484 -5.191 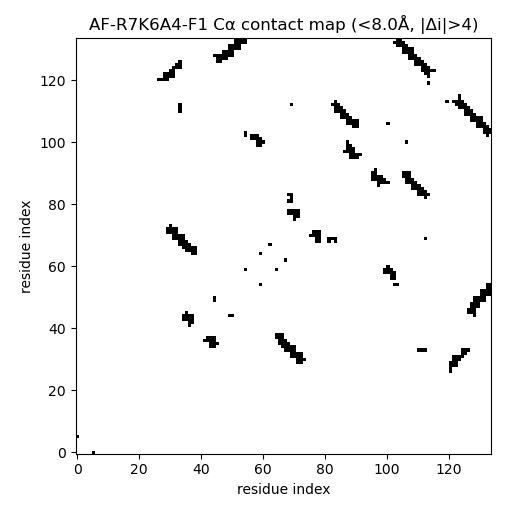-3.284 1.00 90.62 83 LYS A N 1
ATOM 647 C CA . LYS A 1 83 ? 7.939 -5.097 -1.932 1.00 90.62 83 LYS A CA 1
ATOM 648 C C . LYS A 1 83 ? 7.970 -3.626 -1.516 1.00 90.62 83 LYS A C 1
ATOM 650 O O . LYS A 1 83 ? 9.022 -3.166 -1.067 1.00 90.62 83 LYS A O 1
ATOM 655 N N . PRO A 1 84 ? 6.900 -2.854 -1.771 1.00 93.19 84 PRO A N 1
ATOM 656 C CA . PRO A 1 84 ? 6.840 -1.483 -1.292 1.00 93.19 84 PRO A CA 1
ATOM 657 C C . PRO A 1 84 ? 6.855 -1.457 0.241 1.00 93.19 84 PRO A C 1
ATOM 659 O O . PRO A 1 84 ? 6.455 -2.409 0.904 1.00 93.19 84 PRO A O 1
ATOM 662 N N . THR A 1 85 ? 7.361 -0.370 0.810 1.00 94.31 85 THR A N 1
ATOM 663 C CA . THR A 1 85 ? 7.359 -0.147 2.257 1.00 94.31 85 THR A CA 1
ATOM 664 C C . THR A 1 85 ? 6.031 0.469 2.663 1.00 94.31 85 THR A C 1
ATOM 666 O O . THR A 1 85 ? 5.681 1.530 2.157 1.00 94.31 85 THR A O 1
ATOM 669 N N . ILE A 1 86 ? 5.328 -0.154 3.605 1.00 96.19 86 ILE A N 1
ATOM 670 C CA . ILE A 1 86 ? 4.098 0.382 4.191 1.00 96.19 86 ILE A CA 1
ATOM 671 C C . ILE A 1 86 ? 4.433 0.969 5.563 1.00 96.19 86 ILE A C 1
ATOM 673 O O . ILE A 1 86 ? 4.946 0.279 6.442 1.00 96.19 86 ILE A O 1
ATOM 677 N N . THR A 1 87 ? 4.153 2.255 5.745 1.00 96.81 87 THR A N 1
ATOM 678 C CA . THR A 1 87 ? 4.245 2.955 7.026 1.00 96.81 87 THR A CA 1
ATOM 679 C C . THR A 1 87 ? 2.843 3.315 7.483 1.00 96.81 87 THR A C 1
ATOM 681 O O . THR A 1 87 ? 2.112 3.993 6.768 1.00 96.81 87 THR A O 1
ATOM 684 N N . ILE A 1 88 ? 2.486 2.894 8.692 1.00 97.62 88 ILE A N 1
ATOM 685 C CA . ILE A 1 88 ? 1.192 3.187 9.304 1.00 97.62 88 ILE A CA 1
ATOM 686 C C . ILE A 1 88 ? 1.431 4.117 10.484 1.00 97.62 88 ILE A C 1
ATOM 688 O O . ILE A 1 88 ? 2.324 3.885 11.304 1.00 97.62 88 ILE A O 1
ATOM 692 N N . THR A 1 89 ? 0.648 5.182 10.559 1.00 97.12 89 THR A N 1
ATOM 693 C CA . THR A 1 89 ? 0.725 6.192 11.610 1.00 97.12 89 THR A CA 1
ATOM 694 C C . THR A 1 89 ? -0.661 6.407 12.188 1.00 97.12 89 THR A C 1
ATOM 696 O O . THR A 1 89 ? -1.631 6.495 11.448 1.00 97.12 89 THR A O 1
ATOM 699 N N . GLN A 1 90 ? -0.766 6.507 13.504 1.00 95.12 90 GLN A N 1
ATOM 700 C CA . GLN A 1 90 ? -2.011 6.850 14.178 1.00 95.12 90 GLN A CA 1
ATOM 701 C C . GLN A 1 90 ? -1.849 8.192 14.873 1.00 95.12 90 GLN A C 1
ATOM 703 O O . GLN A 1 90 ? -0.814 8.465 15.493 1.00 95.12 90 GLN A O 1
ATOM 708 N N . LYS A 1 91 ? -2.870 9.039 14.759 1.00 90.25 91 LYS A N 1
ATOM 709 C CA . LYS A 1 91 ? -2.899 10.314 15.464 1.00 90.25 91 LYS A CA 1
ATOM 710 C C . LYS A 1 91 ? -3.422 10.090 16.878 1.00 90.25 91 LYS A C 1
ATOM 712 O O . LYS A 1 91 ? -4.560 9.674 17.064 1.00 90.25 91 LYS A O 1
ATOM 717 N N . ILE A 1 92 ? -2.590 10.379 17.871 1.00 87.00 92 ILE A N 1
ATOM 718 C CA . ILE A 1 92 ? -2.935 10.277 19.290 1.00 87.00 92 ILE A CA 1
ATOM 719 C C . ILE A 1 92 ? -2.751 11.671 19.891 1.00 87.00 92 ILE A C 1
ATOM 721 O O . ILE A 1 92 ? -1.636 12.154 20.085 1.00 87.00 92 ILE A O 1
ATOM 725 N N . GLY A 1 93 ? -3.869 12.366 20.116 1.00 86.19 93 GLY A N 1
ATOM 726 C CA . GLY A 1 93 ? -3.864 13.776 20.508 1.00 86.19 93 GLY A CA 1
ATOM 727 C C . GLY A 1 93 ? -3.227 14.669 19.436 1.00 86.19 93 GLY A C 1
ATOM 728 O O . GLY A 1 93 ? -3.724 14.762 18.312 1.00 86.19 93 GLY A O 1
ATOM 729 N N . TYR A 1 94 ? -2.127 15.335 19.794 1.00 86.38 94 TYR A N 1
ATOM 730 C CA . TYR A 1 94 ? -1.347 16.187 18.886 1.00 86.38 94 TYR A CA 1
ATOM 731 C C . TYR A 1 94 ? -0.169 15.456 18.230 1.00 86.38 94 TYR A C 1
ATOM 733 O O . TYR A 1 94 ? 0.511 16.037 17.385 1.00 86.38 94 TYR A O 1
ATOM 741 N N . GLU A 1 95 ? 0.074 14.197 18.595 1.00 89.69 95 GLU A N 1
ATOM 742 C CA . GLU A 1 95 ? 1.201 13.415 18.097 1.00 89.69 95 GLU A CA 1
ATOM 743 C C . GLU A 1 95 ? 0.772 12.450 16.991 1.00 89.69 95 GLU A C 1
ATOM 745 O O . GLU A 1 95 ? -0.361 11.975 16.938 1.00 89.69 95 GLU A O 1
ATOM 750 N N . SER A 1 96 ? 1.705 12.167 16.084 1.00 90.88 96 SER A N 1
ATOM 751 C CA . SER A 1 96 ? 1.561 11.163 15.030 1.00 90.88 96 SER A CA 1
ATOM 752 C C . SER A 1 96 ? 2.565 10.051 15.294 1.00 90.88 96 SER A C 1
ATOM 754 O O . SER A 1 96 ? 3.774 10.262 15.188 1.00 90.88 96 SER A O 1
ATOM 756 N N . ILE A 1 97 ? 2.067 8.878 15.677 1.00 93.75 97 ILE A N 1
ATOM 757 C CA . ILE A 1 97 ? 2.889 7.769 16.163 1.00 93.75 97 ILE A CA 1
ATOM 758 C C . ILE A 1 97 ? 2.877 6.648 15.129 1.00 93.75 97 ILE A C 1
ATOM 760 O O . ILE A 1 97 ? 1.815 6.173 14.729 1.00 93.75 97 ILE A O 1
ATOM 764 N N . LYS A 1 98 ? 4.065 6.206 14.699 1.00 95.62 98 LYS A N 1
ATOM 765 C CA . LYS A 1 98 ? 4.193 5.018 13.844 1.00 95.62 98 LYS A CA 1
ATOM 766 C C . LYS A 1 98 ? 3.729 3.787 14.611 1.00 95.62 98 LYS A C 1
ATOM 768 O O . LYS A 1 98 ? 4.209 3.537 15.714 1.00 95.62 98 LYS A O 1
ATOM 773 N N . THR A 1 99 ? 2.820 3.019 14.028 1.00 94.94 99 THR A N 1
ATOM 774 C CA . THR A 1 99 ? 2.155 1.914 14.723 1.00 94.94 99 THR A CA 1
ATOM 775 C C . THR A 1 99 ? 1.785 0.777 13.769 1.00 94.94 99 THR A C 1
ATOM 777 O O . THR A 1 99 ? 2.136 0.785 12.591 1.00 94.94 99 THR A O 1
ATOM 780 N N . LEU A 1 100 ? 1.096 -0.222 14.307 1.00 93.50 100 LEU A N 1
ATOM 781 C CA . LEU A 1 100 ? 0.416 -1.297 13.595 1.00 93.50 100 LEU A CA 1
ATOM 782 C C . LEU A 1 100 ? -1.097 -1.154 13.819 1.00 93.50 100 LEU A C 1
ATOM 784 O O . LEU A 1 100 ? -1.520 -0.614 14.841 1.00 93.50 100 LEU A O 1
ATOM 788 N N . ILE A 1 101 ? -1.912 -1.686 12.908 1.00 95.06 101 ILE A N 1
ATOM 789 C CA . ILE A 1 101 ? -3.372 -1.693 13.063 1.00 95.06 101 ILE A CA 1
ATOM 790 C C . ILE A 1 101 ? -3.765 -2.864 13.966 1.00 95.06 101 ILE A C 1
ATOM 792 O O . ILE A 1 101 ? -3.745 -4.017 13.537 1.00 95.06 101 ILE A O 1
ATOM 796 N N . LYS A 1 102 ? -4.069 -2.573 15.231 1.00 93.44 102 LYS A N 1
ATOM 797 C CA . LYS A 1 102 ? -4.452 -3.575 16.244 1.00 93.44 102 LYS A CA 1
ATOM 798 C C . LYS A 1 102 ? -5.783 -3.288 16.918 1.00 93.44 102 LYS A C 1
ATOM 800 O O . LYS A 1 102 ? -6.284 -4.141 17.634 1.00 93.44 102 LYS A O 1
ATOM 805 N N . GLU A 1 103 ? -6.316 -2.090 16.737 1.00 92.94 103 GLU A N 1
ATOM 806 C CA . GLU A 1 103 ? -7.515 -1.624 17.414 1.00 92.94 103 GLU A CA 1
ATOM 807 C C . GLU A 1 103 ? -8.380 -0.860 16.413 1.00 92.94 103 GLU A C 1
ATOM 809 O O . GLU A 1 103 ? -7.968 -0.578 15.284 1.00 92.94 103 GLU A O 1
ATOM 814 N N . LYS A 1 104 ? -9.600 -0.538 16.832 1.00 94.94 104 LYS A N 1
ATOM 815 C CA . LYS A 1 104 ? -10.474 0.350 16.071 1.00 94.94 104 LYS A CA 1
ATOM 816 C C . LYS A 1 104 ? -9.910 1.765 16.069 1.00 94.94 104 LYS A C 1
ATOM 818 O O . LYS A 1 104 ? -9.314 2.203 17.054 1.00 94.94 104 LYS A O 1
ATOM 823 N N . GLY A 1 105 ? -10.153 2.499 14.993 1.00 94.25 105 GLY A N 1
ATOM 824 C CA . GLY A 1 105 ? -9.743 3.893 14.884 1.00 94.25 105 GLY A CA 1
ATOM 825 C C . GLY A 1 105 ? -9.298 4.293 13.487 1.00 94.25 105 GLY A C 1
ATOM 826 O O . GLY A 1 105 ? -9.460 3.552 12.521 1.00 94.25 105 GLY A O 1
ATOM 827 N N . GLU A 1 106 ? -8.746 5.497 13.409 1.00 95.69 106 GLU A N 1
ATOM 828 C CA . GLU A 1 106 ? -8.262 6.111 12.177 1.00 95.69 106 GLU A CA 1
ATOM 829 C C . GLU A 1 106 ? -6.738 6.015 12.091 1.00 95.69 106 GLU A C 1
ATOM 831 O O . GLU A 1 106 ? -6.015 6.340 13.040 1.00 95.69 106 GLU A O 1
ATOM 836 N N . TYR A 1 107 ? -6.255 5.579 10.935 1.00 97.00 107 TYR A N 1
ATOM 837 C CA . TYR A 1 107 ? -4.848 5.370 10.644 1.00 97.00 107 TYR A CA 1
ATOM 838 C C . TYR A 1 107 ? -4.484 6.053 9.329 1.00 97.00 107 TYR A C 1
ATOM 840 O O . TYR A 1 107 ? -5.135 5.846 8.313 1.00 97.00 107 TYR A O 1
ATOM 848 N N . TYR A 1 108 ? -3.385 6.795 9.331 1.00 97.19 108 TYR A N 1
ATOM 849 C CA . TYR A 1 108 ? -2.758 7.310 8.123 1.00 97.19 108 TYR A CA 1
ATOM 850 C C . TYR A 1 108 ? -1.770 6.281 7.575 1.00 97.19 108 TYR A C 1
ATOM 852 O O . TYR A 1 108 ? -0.853 5.846 8.284 1.00 97.19 108 TYR A O 1
ATOM 860 N N . VAL A 1 109 ? -1.924 5.905 6.310 1.00 97.81 109 VAL A N 1
ATOM 861 C CA . VAL A 1 109 ? -1.078 4.915 5.640 1.00 97.81 109 VAL A CA 1
ATOM 862 C C . VAL A 1 109 ? -0.277 5.589 4.540 1.00 97.81 109 VAL A C 1
ATOM 864 O O . VAL A 1 109 ? -0.825 6.295 3.701 1.00 97.81 109 VAL A O 1
ATOM 867 N N . GLN A 1 110 ? 1.025 5.327 4.505 1.00 97.06 110 GLN A N 1
ATOM 868 C CA . GLN A 1 110 ? 1.914 5.713 3.416 1.00 97.06 110 GLN A CA 1
ATOM 869 C C . GLN A 1 110 ? 2.584 4.467 2.840 1.00 97.06 110 GLN A C 1
ATOM 871 O O . GLN A 1 110 ? 3.198 3.688 3.566 1.00 97.06 110 GLN A O 1
ATOM 876 N N . VAL A 1 111 ? 2.486 4.289 1.528 1.00 96.81 111 VAL A N 1
ATOM 877 C CA . VAL A 1 111 ? 3.105 3.197 0.778 1.00 96.81 111 VAL A CA 1
ATOM 878 C C . VAL A 1 111 ? 4.164 3.800 -0.135 1.00 96.81 111 VAL A C 1
ATOM 880 O O . VAL A 1 111 ? 3.855 4.651 -0.963 1.00 96.81 111 VAL A O 1
ATOM 883 N N . GLU A 1 112 ? 5.413 3.373 0.012 1.00 95.06 112 GLU A N 1
ATOM 884 C CA . GLU A 1 112 ? 6.568 3.928 -0.698 1.00 95.06 112 GLU A CA 1
ATOM 885 C C . GLU A 1 112 ? 7.314 2.846 -1.488 1.00 95.06 112 GLU A C 1
ATOM 887 O O . GLU A 1 112 ? 7.508 1.723 -1.018 1.00 95.06 112 GLU A O 1
ATOM 892 N N . TRP A 1 113 ? 7.811 3.191 -2.673 1.00 92.62 113 TRP A N 1
ATOM 893 C CA . TRP A 1 113 ? 8.675 2.343 -3.490 1.00 92.62 113 TRP A CA 1
ATOM 894 C C . TRP A 1 113 ? 9.963 3.068 -3.879 1.00 92.62 113 TRP A C 1
ATOM 896 O O . TRP A 1 113 ? 9.932 4.231 -4.280 1.00 92.62 113 TRP A O 1
ATOM 906 N N . ASN A 1 114 ? 11.077 2.328 -3.828 1.00 84.19 114 ASN A N 1
ATOM 907 C CA . ASN A 1 114 ? 12.405 2.724 -4.291 1.00 84.19 114 ASN A CA 1
ATOM 908 C C . ASN A 1 114 ? 12.872 4.071 -3.730 1.00 84.19 114 ASN A C 1
ATOM 910 O O . ASN A 1 114 ? 12.891 5.088 -4.431 1.00 84.19 114 ASN A O 1
ATOM 914 N N . LYS A 1 115 ? 13.243 4.085 -2.444 1.00 68.94 115 LYS A N 1
ATOM 915 C CA . LYS A 1 115 ? 13.734 5.298 -1.769 1.00 68.94 115 LYS A CA 1
ATOM 916 C C . LYS A 1 115 ? 14.878 5.909 -2.580 1.00 68.94 115 LYS A C 1
ATOM 918 O O . LYS A 1 115 ? 15.678 5.182 -3.153 1.00 68.94 115 LYS A O 1
ATOM 923 N N . ARG A 1 116 ? 15.009 7.244 -2.573 1.00 57.41 116 ARG A N 1
ATOM 924 C CA . ARG A 1 116 ? 15.966 8.049 -3.383 1.00 57.41 116 ARG A CA 1
ATOM 925 C C . ARG A 1 116 ? 17.445 7.590 -3.411 1.00 57.41 116 ARG A C 1
ATOM 927 O O . ARG A 1 116 ? 18.230 8.187 -4.138 1.00 57.41 116 ARG A O 1
ATOM 934 N N . ARG A 1 117 ? 17.854 6.599 -2.611 1.00 60.84 117 ARG A N 1
ATOM 935 C CA . ARG A 1 117 ? 19.221 6.055 -2.517 1.00 60.84 117 ARG A CA 1
ATOM 936 C C . ARG A 1 117 ? 19.339 4.578 -2.920 1.00 60.84 117 ARG A C 1
ATOM 938 O O . ARG A 1 117 ? 20.437 4.035 -2.865 1.00 60.84 117 ARG A O 1
ATOM 945 N N . GLU A 1 118 ? 18.245 3.926 -3.296 1.00 63.38 118 GLU A N 1
ATOM 946 C CA . GLU A 1 118 ? 18.258 2.549 -3.783 1.00 63.38 118 GLU A CA 1
ATOM 947 C C . GLU A 1 118 ? 18.675 2.537 -5.261 1.00 63.38 118 GLU A C 1
ATOM 949 O O . GLU A 1 118 ? 18.072 3.193 -6.108 1.00 63.38 118 GLU A O 1
ATOM 954 N N . LEU A 1 119 ? 19.756 1.813 -5.569 1.00 63.62 119 LEU A N 1
ATOM 955 C CA . LEU A 1 119 ? 20.307 1.675 -6.921 1.00 63.62 119 LEU A CA 1
ATOM 956 C C . LEU A 1 119 ? 19.487 0.665 -7.737 1.00 63.62 119 LEU A C 1
ATOM 958 O 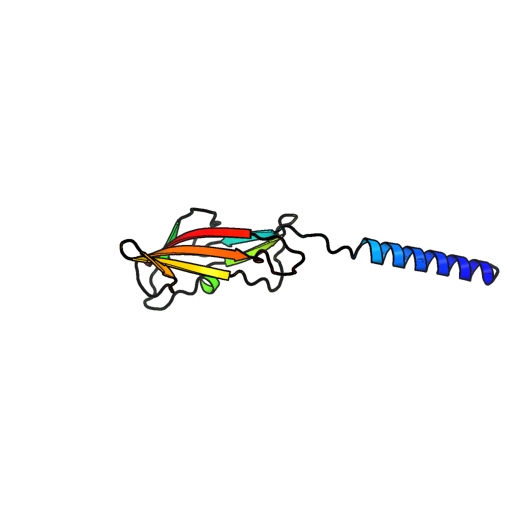O . LEU A 1 119 ? 19.998 -0.375 -8.150 1.00 63.62 119 LEU A O 1
ATOM 962 N N . THR A 1 120 ? 18.197 0.938 -7.934 1.00 74.00 120 THR A N 1
ATOM 963 C CA . THR A 1 120 ? 17.362 0.168 -8.863 1.00 74.00 120 THR A CA 1
ATOM 964 C C . THR A 1 120 ? 17.131 0.954 -10.149 1.00 74.00 120 THR A C 1
ATOM 966 O O . THR A 1 120 ? 17.120 2.184 -10.156 1.00 74.00 120 THR A O 1
ATOM 969 N N . ASN A 1 121 ? 16.871 0.243 -11.246 1.00 84.19 121 ASN A N 1
ATOM 970 C CA . ASN A 1 121 ? 16.516 0.858 -12.529 1.00 84.19 121 ASN A CA 1
ATOM 971 C C . ASN A 1 121 ? 15.051 1.332 -12.568 1.00 84.19 121 ASN A C 1
ATOM 973 O O . ASN A 1 121 ? 14.498 1.529 -13.649 1.00 84.19 121 ASN A O 1
ATOM 977 N N . TYR A 1 122 ? 14.393 1.472 -11.414 1.00 86.25 122 TYR A N 1
ATOM 978 C CA . TYR A 1 122 ? 13.003 1.902 -11.298 1.00 86.25 122 TYR A CA 1
ATOM 979 C C . TYR A 1 122 ? 12.897 3.322 -10.726 1.00 86.25 122 TYR A C 1
ATOM 981 O O . TYR A 1 122 ? 13.794 3.806 -10.045 1.00 86.25 122 TYR A O 1
ATOM 989 N N . GLY A 1 123 ? 11.791 4.013 -10.998 1.00 86.25 123 GLY A N 1
ATOM 990 C CA . GLY A 1 123 ? 11.485 5.298 -10.359 1.00 86.25 123 GLY A CA 1
ATOM 991 C C . GLY A 1 123 ? 11.067 5.173 -8.892 1.00 86.25 123 GLY A C 1
ATOM 992 O O . GLY A 1 123 ? 10.625 4.109 -8.466 1.00 86.25 123 GLY A O 1
ATOM 993 N N . PHE A 1 124 ? 11.197 6.270 -8.140 1.00 90.50 124 PHE A N 1
ATOM 994 C CA . PHE A 1 124 ? 10.554 6.443 -6.830 1.00 90.50 124 PHE A CA 1
ATOM 995 C C . PHE A 1 124 ? 9.061 6.730 -7.017 1.00 90.50 124 PHE A C 1
ATOM 997 O O . PHE A 1 124 ? 8.689 7.458 -7.943 1.00 90.50 124 PHE A O 1
ATOM 1004 N N . TYR A 1 125 ? 8.227 6.196 -6.127 1.00 92.12 125 TYR A N 1
ATOM 1005 C CA . TYR A 1 125 ? 6.807 6.531 -6.055 1.00 92.12 125 TYR A CA 1
ATOM 1006 C C . TYR A 1 125 ? 6.289 6.362 -4.627 1.00 92.12 125 TYR A C 1
ATOM 1008 O O . TYR A 1 125 ? 6.662 5.398 -3.957 1.00 92.12 125 TYR A O 1
ATOM 1016 N N . ASP A 1 126 ? 5.398 7.243 -4.190 1.00 94.56 126 ASP A N 1
ATOM 1017 C CA . ASP A 1 126 ? 4.686 7.138 -2.922 1.00 94.56 126 ASP A CA 1
ATOM 1018 C C . ASP A 1 126 ? 3.189 7.436 -3.077 1.00 94.56 126 ASP A C 1
ATOM 1020 O O . ASP A 1 126 ? 2.752 8.163 -3.971 1.00 94.56 126 ASP A O 1
ATOM 1024 N N . LEU A 1 127 ? 2.385 6.812 -2.221 1.00 95.75 127 LEU A N 1
ATOM 1025 C CA . LEU A 1 127 ? 0.934 6.959 -2.169 1.00 95.75 127 LEU A CA 1
ATOM 1026 C C . LEU A 1 127 ? 0.505 6.914 -0.708 1.00 95.75 127 LEU A C 1
ATOM 1028 O O . LEU A 1 127 ? 0.908 6.004 0.012 1.00 95.75 127 LEU A O 1
ATOM 1032 N N . SER A 1 128 ? -0.316 7.867 -0.275 1.00 97.31 128 SER A N 1
ATOM 1033 C CA . SER A 1 128 ? -0.891 7.852 1.065 1.00 97.31 128 SER A CA 1
ATOM 1034 C C . SER A 1 128 ? -2.403 8.007 1.061 1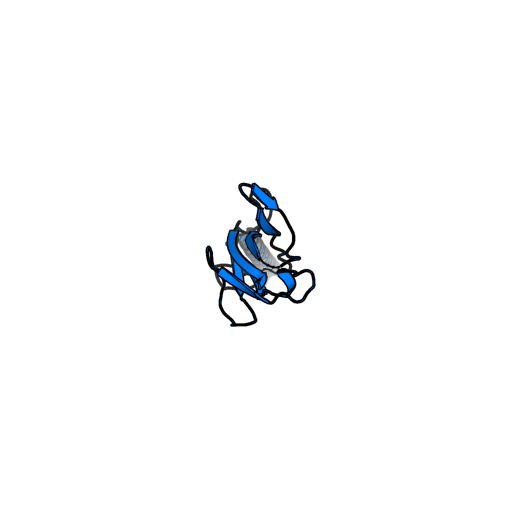.00 97.31 128 SER A C 1
ATOM 1036 O O . SER A 1 128 ? -2.971 8.609 0.153 1.00 97.31 128 SER A O 1
ATOM 1038 N N . PHE A 1 129 ? -3.044 7.397 2.049 1.00 97.94 129 PHE A N 1
ATOM 1039 C CA . PHE A 1 129 ? -4.493 7.299 2.195 1.00 97.94 129 PHE A CA 1
ATOM 1040 C C . PHE A 1 129 ? -4.842 7.029 3.663 1.00 97.94 129 PHE A C 1
ATOM 1042 O O . PHE A 1 129 ? -3.981 6.604 4.441 1.00 97.94 129 PHE A O 1
ATOM 1049 N N . ASP A 1 130 ? -6.099 7.249 4.026 1.00 97.56 130 ASP A N 1
ATOM 1050 C CA . ASP A 1 130 ? -6.607 7.015 5.375 1.00 97.56 130 ASP A CA 1
ATOM 1051 C C . ASP A 1 130 ? -7.313 5.658 5.467 1.00 97.56 130 ASP A C 1
ATOM 1053 O O . ASP A 1 130 ? -8.005 5.221 4.543 1.00 97.56 130 ASP A O 1
ATOM 1057 N N . VAL A 1 131 ? -7.148 4.982 6.601 1.00 97.31 131 VAL A N 1
ATOM 1058 C CA . VAL A 1 131 ? -7.804 3.717 6.934 1.00 97.31 131 VAL A CA 1
ATOM 1059 C C . VAL A 1 131 ? -8.614 3.889 8.212 1.00 97.31 131 VAL A C 1
ATOM 1061 O O . VAL A 1 131 ? -8.065 4.190 9.271 1.00 97.31 131 VAL A O 1
ATOM 1064 N N . PHE A 1 132 ? -9.914 3.638 8.116 1.00 96.06 132 PHE A N 1
ATOM 1065 C CA . PHE A 1 132 ? -10.855 3.595 9.227 1.00 96.06 132 PHE A CA 1
ATOM 1066 C C . PHE A 1 132 ? -11.142 2.142 9.589 1.00 96.06 132 PHE A C 1
ATOM 1068 O O . PHE A 1 132 ? -11.547 1.355 8.736 1.00 96.06 132 PHE A O 1
ATOM 1075 N N . VAL A 1 133 ? -10.921 1.776 10.847 1.00 95.62 133 VAL A N 1
ATOM 1076 C CA . VAL A 1 133 ? -11.120 0.413 11.348 1.00 95.62 133 VAL A CA 1
ATOM 1077 C C . VAL A 1 133 ? -12.303 0.398 12.304 1.00 95.62 133 VAL A C 1
ATOM 1079 O O . VAL A 1 133 ? -12.237 1.024 13.366 1.00 95.62 133 VAL A O 1
ATOM 1082 N N . GLU A 1 134 ? -13.367 -0.314 11.925 1.00 92.19 134 GLU A N 1
ATOM 1083 C CA . GLU A 1 134 ? -14.676 -0.318 12.607 1.00 92.19 134 GLU A CA 1
ATOM 1084 C C . GLU A 1 134 ? -15.124 -1.691 13.106 1.00 92.19 134 GLU A C 1
ATOM 1086 O O . GLU A 1 134 ? -14.942 -2.702 12.395 1.00 92.19 134 GLU A O 1
#

Foldseek 3Di:
DPPVVVVVVVVVVVVVVVVVVVVVPDLAQFEKEKWKAQPVVRDTDFAAAEAEDEDPQAWDDCVVRIDIFIAGPVPRDTDPPFDWDKWKWDDDPPDTHTDTPGDFDKIKIKTWGDPPPRPDSYDTYMGIYMYGYD

Radius of gyration: 23.86 Å; Cα contacts (8 Å, |Δi|>4): 230; chains: 1; bounding box: 53×36×73 Å